Protein AF-A0A3D5K4T8-F1 (afdb_monomer_lite)

Sequence (152 aa):
MRDRYRVERDKRLRADGNDQYIEVVGEFAHYTDDPYVESPIDRPPLTDEVDVIVVGGGFGGLQMGARLREAGVEDLRIIEKGGDFGGTWYWNRYPGAQCDIESYIYLPLLEEVGYIPQEKYSYAREILDYSRRLGEHYRLYDGVMFQTEVTG

Foldseek 3Di:
DVVVVVVVVVVPDDPCPPVVDDDCDDVRVCVVDAPPDPDDDDDDDDDDDFPEEAEAQAPVSLVVLLVCLVVVRPRYAYEHQAPHHHGCLSRDDPPPAKDPQFCVVPQPCCVVLVDDAPDRIHHSVSSRVSSVSSCVSSVVVVRYHYNDDDDD

pLDDT: mean 95.83, std 4.17, range [73.75, 98.81]

Radius of gyration: 19.43 Å; chains: 1; bounding box: 39×44×57 Å

Structure (mmCIF, N/CA/C/O backbone):
data_AF-A0A3D5K4T8-F1
#
_entry.id   AF-A0A3D5K4T8-F1
#
loop_
_atom_site.group_PDB
_atom_site.id
_atom_site.type_symbol
_atom_site.label_atom_id
_atom_site.label_alt_id
_atom_site.label_comp_id
_atom_site.label_asym_id
_atom_site.label_entity_id
_atom_site.label_seq_id
_atom_site.pdbx_PDB_ins_code
_atom_site.Cartn_x
_atom_site.Cartn_y
_atom_site.Cartn_z
_atom_site.occupancy
_atom_site.B_iso_or_equiv
_atom_site.auth_seq_id
_atom_site.auth_comp_id
_atom_site.auth_asym_id
_atom_site.auth_atom_id
_atom_site.pdbx_PDB_model_num
ATOM 1 N N . MET A 1 1 ? 9.816 2.669 -38.865 1.00 73.75 1 MET A N 1
ATOM 2 C CA . MET A 1 1 ? 9.631 2.566 -37.392 1.00 73.75 1 MET A CA 1
ATOM 3 C C . MET A 1 1 ? 8.855 1.310 -36.992 1.00 73.75 1 MET A C 1
ATOM 5 O O . MET A 1 1 ? 9.348 0.574 -36.148 1.00 73.75 1 MET A O 1
ATOM 9 N N . ARG A 1 2 ? 7.700 1.017 -37.617 1.00 91.31 2 ARG A N 1
ATOM 10 C CA . ARG A 1 2 ? 6.879 -0.175 -37.308 1.00 91.31 2 ARG A CA 1
ATOM 11 C C . ARG A 1 2 ? 7.594 -1.516 -37.536 1.00 91.31 2 ARG A C 1
ATOM 13 O O . ARG A 1 2 ? 7.384 -2.442 -36.762 1.00 91.31 2 ARG A O 1
ATOM 20 N N . ASP A 1 3 ? 8.472 -1.612 -38.534 1.00 95.75 3 ASP A N 1
ATOM 21 C CA . ASP A 1 3 ? 9.171 -2.873 -38.841 1.00 95.75 3 ASP A CA 1
ATOM 22 C C . ASP A 1 3 ? 10.160 -3.278 -37.750 1.00 95.75 3 ASP A C 1
ATOM 24 O O . ASP A 1 3 ? 10.179 -4.431 -37.333 1.00 95.75 3 ASP A O 1
ATOM 28 N N . ARG A 1 4 ? 10.903 -2.310 -37.198 1.00 95.31 4 ARG A N 1
ATOM 29 C CA . ARG A 1 4 ? 11.810 -2.551 -36.068 1.00 95.31 4 ARG A CA 1
ATOM 30 C C . ARG A 1 4 ? 11.058 -3.069 -34.838 1.00 95.31 4 ARG A C 1
ATOM 32 O O . ARG A 1 4 ? 11.541 -3.974 -34.175 1.00 95.31 4 ARG A O 1
ATOM 39 N N . TYR A 1 5 ? 9.863 -2.542 -34.557 1.00 96.50 5 TYR A N 1
ATOM 40 C CA . TYR A 1 5 ? 9.030 -3.028 -33.447 1.00 96.50 5 TYR A CA 1
ATOM 41 C C . TYR A 1 5 ? 8.526 -4.452 -33.669 1.00 96.50 5 TYR A C 1
ATOM 43 O O . TYR A 1 5 ? 8.427 -5.217 -32.716 1.00 96.50 5 TYR A O 1
ATOM 51 N N . ARG A 1 6 ? 8.214 -4.819 -34.916 1.00 96.75 6 ARG A N 1
ATOM 52 C CA . ARG A 1 6 ? 7.815 -6.188 -35.253 1.00 96.75 6 ARG A CA 1
ATOM 53 C C . ARG A 1 6 ? 8.967 -7.160 -35.020 1.00 96.75 6 ARG A C 1
ATOM 55 O O . ARG A 1 6 ? 8.806 -8.096 -34.256 1.00 96.75 6 ARG A O 1
ATOM 62 N N . VAL A 1 7 ? 10.148 -6.845 -35.555 1.00 97.50 7 VAL A N 1
ATOM 63 C CA . VAL A 1 7 ? 11.356 -7.661 -35.370 1.00 97.50 7 VAL A CA 1
ATOM 64 C C . VAL A 1 7 ? 11.690 -7.855 -33.885 1.00 97.50 7 VAL A C 1
ATOM 66 O O . VAL A 1 7 ? 11.986 -8.970 -33.473 1.00 97.50 7 VAL A O 1
ATOM 69 N N . GLU A 1 8 ? 11.623 -6.805 -33.058 1.00 97.25 8 GLU A N 1
ATOM 70 C CA . GLU A 1 8 ? 11.923 -6.935 -31.621 1.00 97.25 8 GLU A CA 1
ATOM 71 C C . GLU A 1 8 ? 10.863 -7.701 -30.821 1.00 97.25 8 GLU A C 1
ATOM 73 O O . GLU A 1 8 ? 11.216 -8.408 -29.873 1.00 97.25 8 GLU A O 1
ATOM 78 N N . ARG A 1 9 ? 9.585 -7.578 -31.198 1.00 95.31 9 ARG A N 1
ATOM 79 C CA . ARG A 1 9 ? 8.486 -8.362 -30.619 1.00 95.31 9 ARG A CA 1
ATOM 80 C C . ARG A 1 9 ? 8.654 -9.840 -30.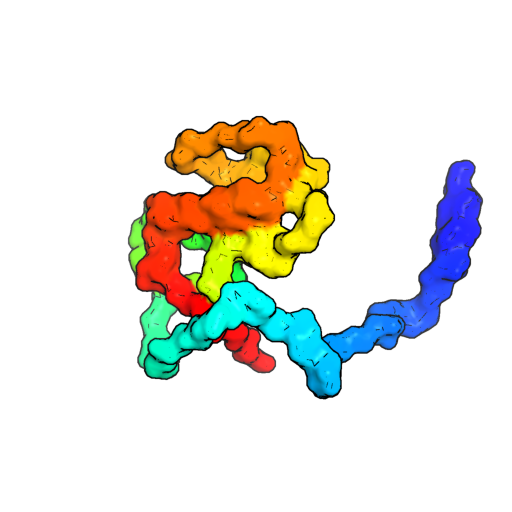951 1.00 95.31 9 ARG A C 1
ATOM 82 O O . ARG A 1 9 ? 8.618 -10.664 -30.045 1.00 95.31 9 ARG A O 1
ATOM 89 N N . ASP A 1 10 ? 8.881 -10.158 -32.224 1.00 96.62 10 ASP A N 1
ATOM 90 C CA . ASP A 1 10 ? 8.905 -11.535 -32.724 1.00 96.62 10 ASP A CA 1
ATOM 91 C C . ASP A 1 10 ? 10.049 -12.353 -32.099 1.00 96.62 10 ASP A C 1
ATOM 93 O O . ASP A 1 10 ? 9.887 -13.545 -31.869 1.00 96.62 10 ASP A O 1
ATOM 97 N N . LYS A 1 11 ? 11.163 -11.712 -31.704 1.00 96.44 11 LYS A N 1
ATOM 98 C CA . LYS A 1 11 ? 12.249 -12.344 -30.922 1.00 96.44 11 LYS A CA 1
ATOM 99 C C . LYS A 1 11 ? 11.811 -12.894 -29.558 1.00 96.44 11 LYS A C 1
ATOM 101 O O . LYS A 1 11 ? 12.519 -13.719 -28.992 1.00 96.44 11 LYS A O 1
ATOM 106 N N . ARG A 1 12 ? 10.724 -12.368 -28.988 1.00 94.62 12 ARG A N 1
ATOM 107 C CA . ARG A 1 12 ? 10.272 -12.634 -27.611 1.00 94.62 12 ARG A CA 1
ATOM 108 C C . ARG A 1 12 ? 8.877 -13.258 -27.562 1.00 94.62 12 ARG A C 1
ATOM 110 O O . ARG A 1 12 ? 8.380 -13.525 -26.472 1.00 94.62 12 ARG A O 1
ATOM 117 N N . LEU A 1 13 ? 8.243 -13.480 -28.717 1.00 94.38 13 LEU A N 1
ATOM 118 C CA . LEU A 1 13 ? 6.975 -14.195 -28.779 1.00 94.38 13 LEU A CA 1
ATOM 119 C C . LEU A 1 13 ? 7.197 -15.646 -28.364 1.00 94.38 13 LEU A C 1
ATOM 121 O O . LEU A 1 13 ? 8.028 -16.355 -28.929 1.00 94.38 13 LEU A O 1
ATOM 125 N N . ARG A 1 14 ? 6.428 -16.070 -27.368 1.00 93.44 14 ARG A N 1
ATOM 126 C CA . ARG A 1 14 ? 6.481 -17.401 -26.780 1.00 93.44 14 ARG A CA 1
ATOM 127 C C . ARG A 1 14 ? 5.124 -18.071 -26.924 1.00 93.44 14 ARG A C 1
ATOM 129 O O . ARG A 1 14 ? 4.104 -17.459 -26.616 1.00 93.44 14 ARG A O 1
ATOM 136 N N . ALA A 1 15 ? 5.120 -19.305 -27.427 1.00 95.38 15 ALA A N 1
ATOM 137 C CA . ALA A 1 15 ? 3.892 -20.062 -27.673 1.00 95.38 15 ALA A CA 1
ATOM 138 C C . ALA A 1 15 ? 3.198 -20.491 -26.371 1.00 95.38 15 ALA A C 1
ATOM 140 O O . ALA A 1 15 ? 1.983 -20.639 -26.354 1.00 95.38 15 ALA A O 1
ATOM 141 N N . ASP A 1 16 ? 3.970 -20.645 -25.297 1.00 95.31 16 ASP A N 1
ATOM 142 C CA . ASP A 1 16 ? 3.525 -21.001 -23.950 1.00 95.31 16 ASP A CA 1
ATOM 143 C C . ASP A 1 16 ? 3.054 -19.795 -23.114 1.00 95.31 16 ASP A C 1
ATOM 145 O O . ASP A 1 16 ? 2.619 -19.970 -21.985 1.00 95.31 16 ASP A O 1
ATOM 149 N N . GLY A 1 17 ? 3.068 -18.568 -23.653 1.00 93.06 17 GLY A N 1
ATOM 150 C CA . GLY A 1 17 ? 2.374 -17.426 -23.043 1.00 93.06 17 GLY A CA 1
ATOM 151 C C . GLY A 1 17 ? 2.731 -17.197 -21.569 1.00 93.06 17 GLY A C 1
ATOM 152 O O . GLY A 1 17 ? 3.902 -17.028 -21.244 1.00 93.06 17 GLY A O 1
ATOM 153 N N . ASN A 1 18 ? 1.731 -17.165 -20.684 1.00 92.94 18 ASN A N 1
ATOM 154 C CA . ASN A 1 18 ? 1.939 -16.999 -19.239 1.00 92.94 18 ASN A CA 1
ATOM 155 C C . ASN A 1 18 ? 2.425 -18.281 -18.544 1.00 92.94 18 ASN A C 1
ATOM 157 O O . ASN A 1 18 ? 3.038 -18.175 -17.486 1.00 92.94 18 ASN A O 1
ATOM 161 N N . ASP A 1 19 ? 2.247 -19.455 -19.159 1.00 93.56 19 ASP A N 1
ATOM 162 C CA . ASP A 1 19 ? 2.696 -20.749 -18.616 1.00 93.56 19 ASP A CA 1
ATOM 163 C C . ASP A 1 19 ? 4.230 -20.861 -18.597 1.00 93.56 19 ASP A C 1
ATOM 165 O O . ASP A 1 19 ? 4.803 -21.799 -18.048 1.00 93.56 19 ASP A O 1
ATOM 169 N N . GLN A 1 20 ? 4.922 -19.875 -19.179 1.00 93.00 20 GLN A N 1
ATOM 170 C CA . GLN A 1 20 ? 6.365 -19.726 -19.050 1.00 93.00 20 GLN A CA 1
ATOM 171 C C . GLN A 1 20 ? 6.827 -19.395 -17.622 1.00 93.00 20 GLN A C 1
ATOM 173 O O . GLN A 1 20 ? 8.019 -19.530 -17.334 1.00 93.00 20 GLN A O 1
ATOM 178 N N . TYR A 1 21 ? 5.928 -18.893 -16.770 1.00 91.81 21 TYR A N 1
ATOM 179 C CA . TYR A 1 21 ? 6.213 -18.555 -15.381 1.00 91.81 21 TYR A CA 1
ATOM 180 C C . TYR A 1 21 ? 5.779 -19.701 -14.472 1.00 91.81 21 TYR A C 1
ATOM 182 O O . TYR A 1 21 ? 4.723 -20.296 -14.659 1.00 91.81 21 TYR A O 1
ATOM 190 N N . ILE A 1 22 ? 6.606 -19.998 -13.476 1.00 89.56 22 ILE A N 1
ATOM 191 C CA . ILE A 1 22 ? 6.326 -21.027 -12.478 1.00 89.56 22 ILE A CA 1
ATOM 192 C C . ILE A 1 22 ? 5.935 -20.308 -11.195 1.00 89.56 22 ILE A C 1
ATOM 194 O O . ILE A 1 22 ? 6.621 -19.373 -10.776 1.00 89.56 22 ILE A O 1
ATOM 198 N N . GLU A 1 23 ? 4.834 -20.733 -10.585 1.00 86.62 23 GLU A N 1
ATOM 199 C CA . GLU A 1 23 ? 4.433 -20.212 -9.285 1.00 86.62 23 GLU A CA 1
ATOM 200 C C . GLU A 1 23 ? 5.466 -20.561 -8.212 1.00 86.62 23 GLU A C 1
ATOM 202 O O . GLU A 1 23 ? 6.107 -21.615 -8.223 1.00 86.62 23 GLU A O 1
ATOM 207 N N . VAL A 1 24 ? 5.613 -19.661 -7.250 1.00 86.56 24 VAL A N 1
ATOM 208 C CA . VAL A 1 24 ? 6.555 -19.801 -6.144 1.00 86.56 24 VAL A CA 1
ATOM 209 C C . VAL A 1 24 ? 5.910 -20.680 -5.065 1.00 86.56 24 VAL A C 1
ATOM 211 O O . VAL A 1 24 ? 5.443 -20.198 -4.040 1.00 86.56 24 VAL A O 1
ATOM 214 N N . VAL A 1 25 ? 5.822 -21.984 -5.340 1.00 86.31 25 VAL A N 1
ATOM 215 C CA . VAL A 1 25 ? 5.173 -22.997 -4.486 1.00 86.31 25 VAL A CA 1
ATOM 216 C C . VAL A 1 25 ? 6.141 -24.121 -4.099 1.00 86.31 25 VAL A C 1
ATOM 218 O O . VAL A 1 25 ? 7.243 -24.239 -4.641 1.00 86.31 25 VAL A O 1
ATOM 221 N N . GLY A 1 26 ? 5.737 -24.972 -3.150 1.00 87.00 26 GLY A N 1
ATOM 222 C CA . GLY A 1 26 ? 6.535 -26.117 -2.705 1.00 87.00 26 GLY A CA 1
ATOM 223 C C . GLY A 1 26 ? 7.850 -25.681 -2.056 1.00 87.00 26 GLY A C 1
ATOM 224 O O . GLY A 1 26 ? 7.840 -24.901 -1.109 1.00 87.00 26 GLY A O 1
ATOM 225 N N . GLU A 1 27 ? 8.982 -26.158 -2.579 1.00 85.06 27 GLU A N 1
ATOM 226 C CA . GLU A 1 27 ? 10.324 -25.796 -2.088 1.00 85.06 27 GLU A CA 1
ATOM 227 C C . GLU A 1 27 ? 10.582 -24.279 -2.132 1.00 85.06 27 GLU A C 1
ATOM 229 O O . GLU A 1 27 ? 11.287 -23.739 -1.279 1.00 85.06 27 GLU A O 1
ATOM 234 N N . PHE A 1 28 ? 9.963 -23.571 -3.080 1.00 86.12 28 PHE A N 1
ATOM 235 C CA . PHE A 1 28 ? 10.166 -22.137 -3.273 1.00 86.12 28 PHE A CA 1
ATOM 236 C C . PHE A 1 28 ? 9.208 -21.260 -2.467 1.00 86.12 28 PHE A C 1
ATOM 238 O O . PHE A 1 28 ? 9.417 -20.052 -2.435 1.00 86.12 28 PHE A O 1
ATOM 245 N N . ALA A 1 29 ? 8.204 -21.832 -1.793 1.00 86.75 29 ALA A N 1
ATOM 246 C CA . ALA A 1 29 ? 7.153 -21.070 -1.109 1.00 86.75 29 ALA A CA 1
ATOM 247 C C . ALA A 1 29 ? 7.704 -20.023 -0.124 1.00 86.75 29 ALA A C 1
ATOM 249 O O . ALA A 1 29 ? 7.161 -18.924 -0.028 1.00 86.75 29 ALA A O 1
ATOM 250 N N . HIS A 1 30 ? 8.840 -20.320 0.511 1.00 85.75 30 HIS A N 1
ATOM 251 C CA . HIS A 1 30 ? 9.504 -19.432 1.465 1.00 85.75 30 HIS A CA 1
ATOM 252 C C . HIS A 1 30 ? 9.918 -18.067 0.880 1.00 85.75 30 HIS A C 1
ATOM 254 O O . HIS A 1 30 ? 10.101 -17.106 1.619 1.00 85.75 30 HIS A O 1
ATOM 260 N N . TYR A 1 31 ? 10.047 -17.934 -0.446 1.00 86.69 31 TYR A N 1
ATOM 261 C CA . TYR A 1 31 ? 10.298 -16.638 -1.091 1.00 86.69 31 TYR A CA 1
ATOM 262 C C . TYR A 1 31 ? 9.086 -15.696 -1.062 1.00 86.69 31 TYR A C 1
ATOM 264 O O . TYR A 1 31 ? 9.225 -14.521 -1.402 1.00 86.69 31 TYR A O 1
ATOM 272 N N . THR A 1 32 ? 7.910 -16.202 -0.689 1.00 88.12 32 THR A N 1
ATOM 273 C CA . THR A 1 32 ? 6.683 -15.412 -0.510 1.00 88.12 32 THR A CA 1
ATOM 274 C C . THR A 1 32 ? 6.353 -15.132 0.955 1.00 88.12 32 THR A C 1
ATOM 276 O O . THR A 1 32 ? 5.369 -14.441 1.227 1.00 88.12 32 THR A O 1
ATOM 279 N N . ASP A 1 33 ? 7.167 -15.645 1.882 1.00 91.12 33 ASP A N 1
ATOM 280 C CA . ASP A 1 33 ? 7.036 -15.353 3.306 1.00 91.12 33 ASP A CA 1
ATOM 281 C C . ASP A 1 33 ? 7.366 -13.884 3.577 1.00 91.12 33 ASP A C 1
ATOM 283 O O . ASP A 1 33 ? 8.133 -13.254 2.848 1.00 91.12 33 ASP A O 1
ATOM 287 N N . ASP A 1 34 ? 6.800 -13.342 4.652 1.00 95.00 34 ASP A N 1
ATOM 288 C CA . ASP A 1 34 ? 7.095 -11.988 5.109 1.00 95.00 34 ASP A CA 1
ATOM 289 C C . ASP A 1 34 ? 8.448 -11.931 5.832 1.00 95.00 34 ASP A C 1
ATOM 291 O O . ASP A 1 34 ? 8.549 -12.390 6.974 1.00 95.00 34 ASP A O 1
ATOM 295 N N . PRO A 1 35 ? 9.502 -11.350 5.221 1.00 94.25 35 PRO A N 1
ATOM 296 C CA . PRO A 1 35 ? 10.817 -11.305 5.847 1.00 94.25 35 PRO A CA 1
ATOM 297 C C . PRO A 1 35 ? 10.917 -10.205 6.915 1.00 94.25 35 PRO A C 1
ATOM 299 O O . PRO A 1 35 ? 11.968 -10.061 7.540 1.00 94.25 35 PRO A O 1
ATOM 302 N N . TYR A 1 36 ? 9.879 -9.377 7.083 1.00 94.81 36 TYR A N 1
ATOM 303 C CA . TYR A 1 36 ? 9.881 -8.220 7.979 1.00 94.81 36 TYR A CA 1
ATOM 304 C C . TYR A 1 36 ? 9.115 -8.466 9.279 1.00 94.81 36 TYR A C 1
ATOM 306 O O . TYR A 1 36 ? 9.151 -7.616 10.171 1.00 94.81 36 TYR A O 1
ATOM 314 N N . VAL A 1 37 ? 8.433 -9.605 9.399 1.00 93.06 37 VAL A N 1
ATOM 315 C CA . VAL A 1 37 ? 7.782 -10.031 10.636 1.00 93.06 37 VAL A CA 1
ATOM 316 C C . VAL A 1 37 ? 8.799 -10.765 11.508 1.00 93.06 37 VAL A C 1
ATOM 318 O O . VAL A 1 37 ? 9.166 -11.905 11.243 1.00 93.06 37 VAL A O 1
ATOM 321 N N . GLU A 1 38 ? 9.246 -10.114 12.583 1.00 87.88 38 GLU A N 1
ATOM 322 C CA . GLU A 1 38 ? 10.147 -10.734 13.569 1.00 87.88 38 GLU A CA 1
ATOM 323 C C . GLU A 1 38 ? 9.414 -11.691 14.517 1.00 87.88 38 GLU A C 1
ATOM 325 O O . GLU A 1 38 ? 9.998 -12.630 15.055 1.00 87.88 38 GLU A O 1
ATOM 330 N N . SER A 1 39 ? 8.130 -11.439 14.774 1.00 88.00 39 SER A N 1
ATOM 331 C CA . SER A 1 39 ? 7.301 -12.244 15.669 1.00 88.00 39 SER A CA 1
ATOM 332 C C . SER A 1 39 ? 5.875 -12.309 15.126 1.00 88.00 39 SER A C 1
ATOM 334 O O . SER A 1 39 ? 5.253 -11.257 14.937 1.00 88.00 39 SER A O 1
ATOM 336 N N . PRO A 1 40 ? 5.352 -13.518 14.856 1.00 91.69 40 PRO A N 1
ATOM 337 C CA . PRO A 1 40 ? 3.979 -13.681 14.413 1.00 91.69 40 PRO A CA 1
ATOM 338 C C . PRO A 1 40 ? 2.987 -13.094 15.419 1.00 91.69 40 PRO A C 1
ATOM 340 O O . PRO A 1 40 ? 3.195 -13.183 16.631 1.00 91.69 40 PRO A O 1
ATOM 343 N N . ILE A 1 41 ? 1.899 -12.506 14.924 1.00 92.44 41 ILE A N 1
ATOM 344 C CA . ILE A 1 41 ? 0.804 -12.052 15.782 1.00 92.44 41 ILE A CA 1
ATOM 345 C C . ILE A 1 41 ? 0.048 -13.285 16.275 1.00 92.44 41 ILE A C 1
ATOM 347 O O . ILE A 1 41 ? -0.662 -13.935 15.510 1.00 92.44 41 ILE A O 1
ATOM 351 N N . ASP A 1 42 ? 0.178 -13.578 17.567 1.00 93.06 42 ASP A N 1
ATOM 352 C CA . ASP A 1 42 ? -0.639 -14.585 18.237 1.00 93.06 42 ASP A CA 1
ATOM 353 C C . ASP A 1 42 ? -1.980 -13.966 18.652 1.00 93.06 42 ASP A C 1
ATOM 355 O O . ASP A 1 42 ? -2.047 -13.101 19.532 1.00 93.06 42 ASP A O 1
ATOM 359 N N . ARG A 1 43 ? -3.054 -14.368 17.969 1.00 92.38 43 ARG A N 1
ATOM 360 C CA . ARG A 1 43 ? -4.427 -13.952 18.269 1.00 92.38 43 ARG A CA 1
ATOM 361 C C . ARG A 1 43 ? -5.404 -15.100 18.007 1.00 92.38 43 ARG A C 1
ATOM 363 O O . ARG A 1 43 ? -5.182 -15.877 17.076 1.00 92.38 43 ARG A O 1
ATOM 370 N N . PRO A 1 44 ? -6.507 -15.205 18.770 1.00 93.88 44 PRO A N 1
ATOM 371 C CA . PRO A 1 44 ? -7.542 -16.183 18.468 1.00 93.88 44 PRO A CA 1
ATOM 372 C C . PRO A 1 44 ? -8.173 -15.900 17.093 1.00 93.88 44 PRO A C 1
ATOM 374 O O . PRO A 1 44 ? -8.240 -14.737 16.676 1.00 93.88 44 PRO A O 1
ATOM 377 N N . PRO A 1 45 ? -8.674 -16.935 16.395 1.00 92.44 45 PRO A N 1
ATOM 378 C CA . PRO A 1 45 ? -9.490 -16.739 15.205 1.00 92.44 45 PRO A CA 1
ATOM 379 C C . PRO A 1 45 ? -10.691 -15.842 15.513 1.00 92.44 45 PRO A C 1
ATOM 381 O O . PRO A 1 45 ? -11.322 -15.982 16.563 1.00 92.44 45 PRO A O 1
ATOM 384 N N . LEU A 1 46 ? -11.019 -14.947 14.583 1.00 94.00 46 LEU A N 1
ATOM 385 C CA . LEU A 1 46 ? -12.258 -14.181 14.643 1.00 94.00 46 LEU A CA 1
ATOM 386 C C . LEU A 1 46 ? -13.372 -14.972 13.950 1.00 94.00 46 LEU A C 1
ATOM 388 O O . LEU A 1 46 ? -13.158 -15.618 12.924 1.00 94.00 46 LEU A O 1
ATOM 392 N N . THR A 1 47 ? -14.558 -14.964 14.544 1.00 95.44 47 THR A N 1
ATOM 393 C CA . THR A 1 47 ? -15.777 -15.555 13.976 1.00 95.44 47 THR A CA 1
ATOM 394 C C . THR A 1 47 ? -16.903 -14.570 14.233 1.00 95.44 47 THR A C 1
ATOM 396 O O . THR A 1 47 ? -17.681 -14.714 15.173 1.00 95.44 47 THR A O 1
ATOM 399 N N . ASP A 1 48 ? -16.895 -13.503 13.451 1.00 95.38 48 ASP A N 1
ATOM 400 C CA . ASP A 1 48 ? -17.758 -12.342 13.587 1.00 95.38 48 ASP A CA 1
ATOM 401 C C . ASP A 1 48 ? -18.231 -11.849 12.213 1.00 95.38 48 ASP A C 1
ATOM 403 O O . ASP A 1 48 ? -17.789 -12.322 11.164 1.00 95.38 48 ASP A O 1
ATOM 407 N N . GLU A 1 49 ? -19.174 -10.916 12.243 1.00 96.69 49 GLU A N 1
ATOM 408 C CA . GLU A 1 49 ? -19.686 -10.209 11.075 1.00 96.69 49 GLU A CA 1
ATOM 409 C C . GLU A 1 49 ? -19.238 -8.753 11.172 1.00 96.69 49 GLU A C 1
ATOM 411 O O . GLU A 1 49 ? -19.153 -8.209 12.274 1.00 96.69 49 GLU A O 1
ATOM 416 N N . VAL A 1 50 ? -18.936 -8.151 10.023 1.00 97.38 50 VAL A N 1
ATOM 417 C CA . VAL A 1 50 ? -18.647 -6.720 9.904 1.00 97.38 50 VAL A CA 1
ATOM 418 C C . VAL A 1 50 ? -19.409 -6.144 8.719 1.00 97.38 50 VAL A C 1
ATOM 420 O O . VAL A 1 50 ? -19.636 -6.855 7.735 1.00 97.38 50 VAL A O 1
ATOM 423 N N . ASP A 1 51 ? -19.756 -4.860 8.776 1.00 97.88 51 ASP A N 1
ATOM 424 C CA . ASP A 1 51 ? -20.465 -4.187 7.680 1.00 97.88 51 ASP A CA 1
ATOM 425 C C . ASP A 1 51 ? -19.648 -4.166 6.376 1.00 97.88 51 ASP A C 1
ATOM 427 O O . ASP A 1 51 ? -20.192 -4.370 5.286 1.00 97.88 51 ASP A O 1
ATOM 431 N N . VAL A 1 52 ? -18.335 -3.904 6.462 1.00 98.38 52 VAL A N 1
ATOM 432 C CA . VAL A 1 52 ? -17.455 -3.803 5.285 1.00 98.38 52 VAL A CA 1
ATOM 433 C C . VAL A 1 52 ? -16.108 -4.484 5.515 1.00 98.38 52 VAL A C 1
ATOM 435 O O . VAL A 1 52 ? -15.422 -4.229 6.503 1.00 98.38 52 VAL A O 1
ATOM 438 N N . ILE A 1 53 ? -15.682 -5.284 4.532 1.00 98.00 53 ILE A N 1
ATOM 439 C CA . ILE A 1 53 ? -14.327 -5.842 4.447 1.00 98.00 53 ILE A CA 1
ATOM 440 C C . ILE A 1 53 ? -13.586 -5.224 3.263 1.00 98.00 53 ILE A C 1
ATOM 442 O O . ILE A 1 53 ? -14.083 -5.199 2.136 1.00 98.00 53 ILE A O 1
ATOM 446 N N . VAL A 1 54 ? -12.356 -4.785 3.511 1.00 98.44 54 VAL A N 1
ATOM 447 C CA . VAL A 1 54 ? -11.391 -4.358 2.498 1.00 98.44 54 VAL A CA 1
ATOM 448 C C . VAL A 1 54 ? -10.207 -5.319 2.523 1.00 98.44 54 VAL A C 1
ATOM 450 O O . VAL A 1 54 ? -9.593 -5.532 3.565 1.00 98.44 54 VAL A O 1
ATOM 453 N N . VAL A 1 55 ? -9.870 -5.899 1.374 1.00 98.44 55 VAL A N 1
ATOM 454 C CA . VAL A 1 55 ? -8.713 -6.795 1.243 1.00 98.44 55 VAL A CA 1
ATOM 455 C C . VAL A 1 55 ? -7.530 -6.008 0.681 1.00 98.44 55 VAL A C 1
ATOM 457 O O . VAL A 1 55 ? -7.603 -5.470 -0.425 1.00 98.44 55 VAL A O 1
ATOM 460 N N . GLY A 1 56 ? -6.446 -5.952 1.451 1.00 98.44 56 GLY A N 1
ATOM 461 C CA . GLY A 1 56 ? -5.210 -5.237 1.150 1.00 98.44 56 GLY A CA 1
ATOM 462 C C . GLY A 1 56 ? -5.038 -3.954 1.970 1.00 98.44 56 GLY A C 1
ATOM 463 O O . GLY A 1 56 ? -5.893 -3.076 1.982 1.00 98.44 56 GLY A O 1
ATOM 464 N N . GLY A 1 57 ? -3.876 -3.812 2.598 1.00 98.38 57 GLY A N 1
ATOM 465 C CA . GLY A 1 57 ? -3.411 -2.674 3.392 1.00 98.38 57 GLY A CA 1
ATOM 466 C C . GLY A 1 57 ? -2.464 -1.733 2.636 1.00 98.38 57 GLY A C 1
ATOM 467 O O . GLY A 1 57 ? -1.696 -0.996 3.251 1.00 98.38 57 GLY A O 1
ATOM 468 N N . GLY A 1 58 ? -2.469 -1.766 1.300 1.00 98.69 58 GLY A N 1
ATOM 469 C CA . GLY A 1 58 ? -1.784 -0.777 0.458 1.00 98.69 58 GLY A CA 1
ATOM 470 C C . GLY A 1 58 ? -2.595 0.509 0.269 1.00 98.69 58 GLY A C 1
ATOM 471 O O . GLY A 1 58 ? -3.694 0.645 0.800 1.00 98.69 58 GLY A O 1
ATOM 472 N N . PHE A 1 59 ? -2.105 1.442 -0.555 1.00 98.75 59 PHE A N 1
ATOM 473 C CA . PHE A 1 59 ? -2.797 2.719 -0.800 1.00 98.75 59 PHE A CA 1
ATOM 474 C C . PHE A 1 59 ? -4.242 2.596 -1.291 1.00 98.75 59 PHE A C 1
ATOM 476 O O . PHE A 1 59 ? -5.046 3.471 -0.987 1.00 98.75 59 PHE A O 1
ATOM 483 N N . GLY A 1 60 ? -4.595 1.536 -2.022 1.00 98.62 60 GLY A N 1
ATOM 484 C CA . GLY A 1 60 ? -5.989 1.288 -2.399 1.00 98.62 60 GLY A CA 1
ATOM 485 C C . GLY A 1 60 ? -6.882 1.049 -1.178 1.00 98.62 60 GLY A C 1
ATOM 486 O O . GLY A 1 60 ? -7.907 1.709 -1.024 1.00 98.62 60 GLY A O 1
ATOM 487 N N . GLY A 1 61 ? -6.461 0.158 -0.277 1.00 98.56 61 GLY A N 1
ATOM 488 C 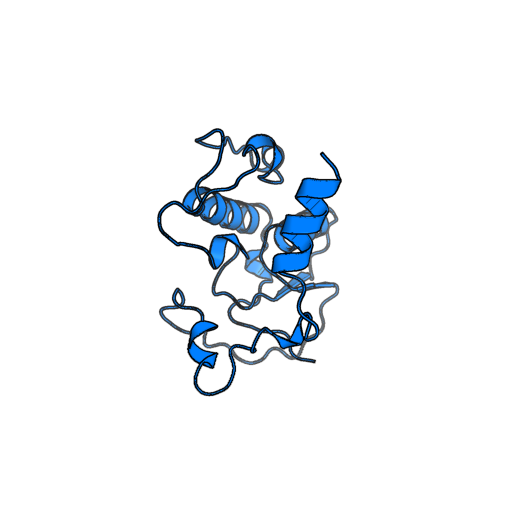CA . GLY A 1 61 ? -7.210 -0.146 0.940 1.00 98.56 61 GLY A CA 1
ATOM 489 C C . GLY A 1 61 ? -7.168 0.973 1.975 1.00 98.56 61 GLY A C 1
ATOM 490 O O . GLY A 1 61 ? -8.188 1.262 2.590 1.00 98.56 61 GLY A O 1
ATOM 491 N N . LEU A 1 62 ? -6.036 1.672 2.103 1.00 98.81 62 LEU A N 1
ATOM 492 C CA . LEU A 1 62 ? -5.913 2.855 2.959 1.00 98.81 62 LEU A CA 1
ATOM 493 C C . LEU A 1 62 ? -6.857 3.976 2.513 1.00 98.81 62 LEU A C 1
ATOM 495 O O . LEU A 1 62 ? -7.567 4.532 3.343 1.00 98.81 62 LEU A O 1
ATOM 499 N N . GLN A 1 63 ? -6.923 4.281 1.213 1.00 98.75 63 GLN A N 1
ATOM 500 C CA . GLN A 1 63 ? -7.868 5.277 0.700 1.00 98.75 63 GLN A CA 1
ATOM 501 C C . GLN A 1 63 ? -9.318 4.828 0.880 1.00 98.75 63 GLN A C 1
ATOM 503 O O . GLN A 1 63 ? -10.148 5.633 1.291 1.00 98.75 63 GLN A O 1
ATOM 508 N N . MET A 1 64 ? -9.630 3.556 0.612 1.00 98.62 64 MET A N 1
ATOM 509 C CA . MET A 1 64 ? -10.977 3.030 0.842 1.00 98.62 64 MET A CA 1
ATOM 510 C C . MET A 1 64 ? -11.373 3.159 2.317 1.00 98.62 64 MET A C 1
ATOM 512 O O . MET A 1 64 ? -12.429 3.703 2.625 1.00 98.62 64 MET A O 1
ATOM 516 N N . GLY A 1 65 ? -10.499 2.734 3.231 1.00 98.44 65 GLY A N 1
ATOM 517 C CA . GLY A 1 65 ? -10.737 2.840 4.666 1.00 98.44 65 GLY A CA 1
ATOM 518 C C . GLY A 1 65 ? -10.882 4.285 5.135 1.00 98.44 65 GLY A C 1
ATOM 519 O O . GLY A 1 65 ? -11.809 4.587 5.880 1.00 98.44 65 GLY A O 1
ATOM 520 N N . ALA A 1 66 ? -10.032 5.190 4.645 1.00 98.44 66 ALA A N 1
ATOM 521 C CA . ALA A 1 66 ? -10.126 6.619 4.929 1.00 98.44 66 ALA A CA 1
ATOM 522 C C . ALA A 1 66 ? -11.492 7.192 4.526 1.00 98.44 66 ALA A C 1
ATOM 524 O O . ALA A 1 66 ? -12.182 7.787 5.352 1.00 98.44 66 ALA A O 1
ATOM 525 N N . ARG A 1 67 ? -11.931 6.945 3.283 1.00 98.56 67 ARG A N 1
ATOM 526 C CA . ARG A 1 67 ? -13.219 7.454 2.785 1.00 98.56 67 ARG A CA 1
ATOM 527 C C . ARG A 1 67 ? -14.418 6.829 3.503 1.00 98.56 67 ARG A C 1
ATOM 529 O O . ARG A 1 67 ? -15.406 7.519 3.733 1.00 98.56 67 ARG A O 1
ATOM 536 N N . LEU A 1 68 ? -14.337 5.559 3.899 1.00 98.50 68 LEU A N 1
ATOM 537 C CA . LEU A 1 68 ? -15.378 4.901 4.696 1.00 98.50 68 LEU A CA 1
ATOM 538 C C . LEU A 1 68 ? -15.479 5.492 6.108 1.00 98.50 68 LEU A C 1
ATOM 540 O O . LEU A 1 68 ? -16.583 5.779 6.570 1.00 98.50 68 LEU A O 1
ATOM 544 N N . ARG A 1 69 ? -14.341 5.754 6.762 1.00 97.69 69 ARG A N 1
ATOM 545 C CA . ARG A 1 69 ? -14.298 6.423 8.071 1.00 97.69 69 ARG A CA 1
ATOM 546 C C . ARG A 1 69 ? -14.861 7.841 8.001 1.00 97.69 69 ARG A C 1
ATOM 548 O O . ARG A 1 69 ? -15.671 8.210 8.843 1.00 97.69 69 ARG A O 1
ATOM 555 N N . GLU A 1 70 ? -14.498 8.615 6.979 1.00 97.94 70 GLU A N 1
ATOM 556 C CA . GLU A 1 70 ? -15.074 9.947 6.730 1.00 97.94 70 GLU A CA 1
ATOM 557 C C . GLU A 1 70 ? -16.594 9.893 6.495 1.00 97.94 70 GLU A C 1
ATOM 559 O O . GLU A 1 70 ? -17.319 10.791 6.921 1.00 97.94 70 GLU A O 1
ATOM 564 N N . ALA A 1 71 ? -17.090 8.826 5.862 1.00 98.19 71 ALA A N 1
ATOM 565 C CA . ALA A 1 71 ? -18.518 8.585 5.658 1.00 98.19 71 ALA A CA 1
ATOM 566 C C . ALA A 1 71 ? -19.253 8.076 6.917 1.00 98.19 71 ALA A C 1
ATOM 568 O O . ALA A 1 71 ? -20.466 7.868 6.868 1.00 98.19 71 ALA A O 1
ATOM 569 N N . GLY A 1 72 ? -18.550 7.882 8.038 1.00 97.94 72 GLY A N 1
ATOM 570 C CA . GLY A 1 72 ? -19.123 7.421 9.304 1.00 97.94 72 GLY A CA 1
ATOM 571 C C . GLY A 1 72 ? -19.312 5.906 9.408 1.00 97.94 72 GLY A C 1
ATOM 572 O O . GLY A 1 72 ? -20.031 5.451 10.296 1.00 97.94 72 GLY A O 1
ATOM 573 N N . VAL A 1 73 ? -18.691 5.116 8.526 1.00 98.12 73 VAL A N 1
ATOM 574 C CA . VAL A 1 73 ? -18.669 3.652 8.650 1.00 98.12 73 VAL A CA 1
ATOM 575 C C . VAL A 1 73 ? -17.646 3.275 9.714 1.00 98.12 73 VAL A C 1
ATOM 577 O O . VAL A 1 73 ? -16.440 3.434 9.516 1.00 98.12 73 VAL A O 1
ATOM 580 N N . GLU A 1 74 ? -18.135 2.798 10.858 1.00 96.25 74 GLU A N 1
ATOM 581 C CA . GLU A 1 74 ? -17.278 2.439 11.991 1.00 96.25 74 GLU A CA 1
ATOM 582 C C . GLU A 1 74 ? -16.934 0.942 12.037 1.00 96.25 74 GLU A C 1
ATOM 584 O O . GLU A 1 74 ? -15.832 0.585 12.465 1.00 96.25 74 GLU A O 1
ATOM 589 N N . ASP A 1 75 ? -17.830 0.081 11.547 1.00 97.50 75 ASP A N 1
ATOM 590 C CA . ASP A 1 75 ? -17.648 -1.372 11.505 1.00 97.50 75 ASP A CA 1
ATOM 591 C C . ASP A 1 75 ? -16.961 -1.823 10.204 1.00 97.50 75 ASP A C 1
ATOM 593 O O . ASP A 1 75 ? -17.542 -2.400 9.284 1.00 97.50 75 ASP A O 1
ATOM 597 N N . LEU A 1 76 ? -15.686 -1.451 10.103 1.00 97.94 76 LEU A N 1
ATOM 598 C CA . LEU A 1 76 ? -14.825 -1.701 8.954 1.00 97.94 76 LEU A CA 1
ATOM 599 C C . LEU A 1 76 ? -13.676 -2.626 9.348 1.00 97.94 76 LEU A C 1
ATOM 601 O O . LEU A 1 76 ? -12.940 -2.344 10.298 1.00 97.94 76 LEU A O 1
ATOM 605 N N . ARG A 1 77 ? -13.439 -3.652 8.527 1.00 98.19 77 ARG A N 1
ATOM 606 C CA . ARG A 1 77 ? -12.255 -4.504 8.620 1.00 98.19 77 ARG A CA 1
ATOM 607 C C . ARG A 1 77 ? -11.359 -4.396 7.401 1.00 98.19 77 ARG A C 1
ATOM 609 O O . ARG A 1 77 ? -11.813 -4.561 6.272 1.00 98.19 77 ARG A O 1
ATOM 616 N N . ILE A 1 78 ? -10.065 -4.203 7.633 1.00 98.62 78 ILE A N 1
ATOM 617 C CA . ILE A 1 78 ? -9.039 -4.349 6.593 1.00 98.62 78 ILE A CA 1
ATOM 618 C C . ILE A 1 78 ? -8.305 -5.667 6.835 1.00 98.62 78 ILE A C 1
ATOM 620 O O . ILE A 1 78 ? -7.875 -5.919 7.953 1.00 98.62 78 ILE A O 1
ATOM 624 N N . ILE A 1 79 ? -8.145 -6.510 5.818 1.00 98.38 79 ILE A N 1
ATOM 625 C CA . ILE A 1 79 ? -7.368 -7.755 5.905 1.00 98.38 79 ILE A CA 1
ATOM 626 C C . ILE A 1 79 ? -6.099 -7.592 5.070 1.00 98.38 79 ILE A C 1
ATOM 628 O O . ILE A 1 79 ? -6.187 -7.296 3.880 1.00 98.38 79 ILE A O 1
ATOM 632 N N . GLU A 1 80 ? -4.929 -7.775 5.677 1.00 98.06 80 GLU A N 1
ATOM 633 C CA . GLU A 1 80 ? -3.624 -7.620 5.026 1.00 98.06 80 GLU A CA 1
ATOM 634 C C . GLU A 1 80 ? -2.707 -8.801 5.359 1.00 98.06 80 GLU A C 1
ATOM 636 O O . GLU A 1 80 ? -2.560 -9.196 6.519 1.00 98.06 80 GLU A O 1
ATOM 641 N N . LYS A 1 81 ? -2.060 -9.351 4.324 1.00 97.00 81 LYS A N 1
ATOM 642 C CA . LYS A 1 81 ? -1.129 -10.476 4.462 1.00 97.00 81 LYS A CA 1
ATOM 643 C C . LYS A 1 81 ? 0.153 -10.066 5.184 1.00 97.00 81 LYS A C 1
ATOM 645 O O . LYS A 1 81 ? 0.674 -10.847 5.969 1.00 97.00 81 LYS A O 1
ATOM 650 N N . GLY A 1 82 ? 0.656 -8.869 4.914 1.00 96.94 82 GLY A N 1
ATOM 651 C CA . GLY A 1 82 ? 1.855 -8.326 5.533 1.00 96.94 82 GLY A CA 1
ATOM 652 C C . GLY A 1 82 ? 1.652 -7.962 7.000 1.00 96.94 82 GLY A C 1
ATOM 653 O O . GLY A 1 82 ? 0.532 -7.893 7.514 1.00 96.94 82 GLY A O 1
ATOM 654 N N . GLY A 1 83 ? 2.761 -7.712 7.688 1.00 97.50 83 GLY A N 1
ATOM 655 C CA . GLY A 1 83 ? 2.765 -7.310 9.094 1.00 97.50 83 GLY A CA 1
ATOM 656 C C . GLY A 1 83 ? 2.387 -5.852 9.393 1.00 97.50 83 GLY A C 1
ATOM 657 O O . GLY A 1 83 ? 2.332 -5.503 10.567 1.00 97.50 83 GLY A O 1
ATOM 658 N N . ASP A 1 84 ? 2.182 -4.994 8.388 1.00 98.06 84 ASP A N 1
ATOM 659 C CA . ASP A 1 84 ? 1.834 -3.573 8.565 1.00 98.06 84 ASP A CA 1
ATOM 660 C C . ASP A 1 84 ? 1.220 -2.993 7.271 1.00 98.06 84 ASP A C 1
ATOM 662 O O . ASP A 1 84 ? 1.198 -3.647 6.224 1.00 98.06 84 ASP A O 1
ATOM 666 N N . PHE A 1 85 ? 0.739 -1.750 7.313 1.00 98.75 85 PHE A N 1
ATOM 667 C CA . PHE A 1 85 ? 0.266 -1.041 6.125 1.00 98.75 85 PHE A CA 1
ATOM 668 C C . PHE A 1 85 ? 1.402 -0.710 5.147 1.00 98.75 85 PHE A C 1
ATOM 670 O O . PHE A 1 85 ? 2.563 -0.544 5.517 1.00 98.75 85 PHE A O 1
ATOM 677 N N . GLY A 1 86 ? 1.038 -0.555 3.874 1.00 98.44 86 GLY A N 1
ATOM 678 C CA . GLY A 1 86 ? 1.923 -0.101 2.798 1.00 98.44 86 GLY A CA 1
ATOM 679 C C . GLY A 1 86 ? 1.791 -0.901 1.507 1.00 98.44 86 GLY A C 1
ATOM 680 O O . GLY A 1 86 ? 2.117 -0.384 0.437 1.00 98.44 86 GLY A O 1
ATOM 681 N N . GLY A 1 87 ? 1.278 -2.136 1.568 1.00 98.31 87 GLY A N 1
ATOM 682 C CA . GLY A 1 87 ? 1.129 -3.005 0.396 1.00 98.31 87 GLY A CA 1
ATOM 683 C C . GLY A 1 87 ? 2.451 -3.116 -0.364 1.00 98.31 87 GLY A C 1
ATOM 684 O O . GLY A 1 87 ? 3.463 -3.501 0.214 1.00 98.31 87 GLY A O 1
ATOM 685 N N . THR A 1 88 ? 2.493 -2.695 -1.630 1.00 98.25 88 THR A N 1
ATOM 686 C CA . THR A 1 88 ? 3.738 -2.627 -2.419 1.00 98.25 88 THR A CA 1
ATOM 687 C C . THR A 1 88 ? 4.914 -2.030 -1.639 1.00 98.25 88 THR A C 1
ATOM 689 O O . THR A 1 88 ? 6.010 -2.579 -1.690 1.00 98.25 88 THR A O 1
ATOM 692 N N . TRP A 1 89 ? 4.694 -0.957 -0.879 1.00 98.38 89 TRP A N 1
ATOM 693 C CA . TRP A 1 89 ? 5.741 -0.246 -0.135 1.00 98.38 89 TRP A CA 1
ATOM 694 C C . TRP A 1 89 ? 6.089 -0.898 1.207 1.00 98.38 89 TRP A C 1
ATOM 696 O O . TRP A 1 89 ? 7.164 -0.652 1.749 1.00 98.38 89 TRP A O 1
ATOM 706 N N . TYR A 1 90 ? 5.221 -1.780 1.710 1.00 98.31 90 TYR A N 1
ATOM 707 C CA . TYR A 1 90 ? 5.553 -2.685 2.805 1.00 98.31 90 TYR A CA 1
ATOM 708 C C . TYR A 1 90 ? 6.507 -3.785 2.329 1.00 98.31 90 TYR A C 1
ATOM 710 O O . TYR A 1 90 ? 7.538 -4.008 2.964 1.00 98.31 90 TYR A O 1
ATOM 718 N N . TRP A 1 91 ? 6.184 -4.429 1.203 1.00 97.69 91 TRP A N 1
ATOM 719 C CA . TRP A 1 91 ? 6.904 -5.594 0.682 1.00 97.69 91 TRP A CA 1
ATOM 720 C C . TRP A 1 91 ? 8.223 -5.241 -0.025 1.00 97.69 91 TRP A C 1
ATOM 722 O O . TRP A 1 91 ? 9.202 -5.973 0.081 1.00 97.69 91 TRP A O 1
ATOM 732 N N . ASN A 1 92 ? 8.290 -4.115 -0.739 1.00 97.38 92 ASN A N 1
ATOM 733 C CA . ASN A 1 92 ? 9.454 -3.760 -1.554 1.00 97.38 92 ASN A CA 1
ATOM 734 C C . ASN A 1 92 ? 10.389 -2.802 -0.809 1.00 97.38 92 ASN A C 1
ATOM 736 O O . ASN A 1 92 ? 10.224 -1.584 -0.865 1.00 97.38 92 ASN A O 1
ATOM 740 N N . ARG A 1 93 ? 11.414 -3.353 -0.146 1.00 95.75 93 ARG A N 1
ATOM 741 C CA . ARG A 1 93 ? 12.440 -2.571 0.579 1.00 95.75 93 ARG A CA 1
ATOM 742 C C . ARG A 1 93 ? 13.858 -2.774 0.042 1.00 95.75 93 ARG A C 1
ATOM 744 O O . ARG A 1 93 ? 14.829 -2.654 0.788 1.00 95.75 93 ARG A O 1
ATOM 751 N N . TYR A 1 94 ? 13.992 -3.110 -1.241 1.00 96.81 94 TYR A N 1
ATOM 752 C CA . TYR A 1 94 ? 15.304 -3.268 -1.868 1.00 96.81 94 TYR A CA 1
ATOM 753 C C . TYR A 1 94 ? 16.055 -1.920 -1.947 1.00 96.81 94 TYR A C 1
ATOM 755 O O . TYR A 1 94 ? 15.424 -0.860 -2.026 1.00 96.81 94 TYR A O 1
ATOM 763 N N . PRO A 1 95 ? 17.403 -1.918 -1.929 1.00 97.62 95 PRO A N 1
ATOM 764 C CA . PRO A 1 95 ? 18.183 -0.684 -2.001 1.00 97.62 95 PRO A CA 1
ATOM 765 C C . PRO A 1 95 ? 17.867 0.132 -3.261 1.00 97.62 95 PRO A C 1
ATOM 767 O O . PRO A 1 95 ? 17.950 -0.382 -4.374 1.00 97.62 95 PRO A O 1
ATOM 770 N N . GLY A 1 96 ? 17.523 1.409 -3.082 1.00 96.38 96 GLY A N 1
ATOM 771 C CA . GLY A 1 96 ? 17.172 2.315 -4.182 1.00 96.38 96 GLY A CA 1
ATOM 772 C C . GLY A 1 96 ? 15.717 2.230 -4.657 1.00 96.38 96 GLY A C 1
ATOM 773 O O . GLY A 1 96 ? 15.385 2.861 -5.654 1.00 96.38 96 GLY A O 1
ATOM 774 N N . ALA A 1 97 ? 14.845 1.480 -3.971 1.00 97.88 97 ALA A N 1
ATOM 775 C CA . ALA A 1 97 ? 13.414 1.470 -4.272 1.00 97.88 97 ALA A CA 1
ATOM 776 C C . ALA A 1 97 ? 12.800 2.876 -4.127 1.00 97.88 97 ALA A C 1
ATOM 778 O O . ALA A 1 97 ? 12.957 3.527 -3.091 1.00 97.88 97 ALA A O 1
ATOM 779 N N . GLN A 1 98 ? 12.089 3.324 -5.161 1.00 97.94 98 GLN A N 1
ATOM 780 C CA . GLN A 1 98 ? 11.533 4.672 -5.301 1.00 97.94 98 GLN A CA 1
ATOM 781 C C . GLN A 1 98 ? 10.289 4.616 -6.198 1.00 97.94 98 GLN A C 1
ATOM 783 O O . GLN A 1 98 ? 10.184 3.715 -7.034 1.00 97.94 98 GLN A O 1
ATOM 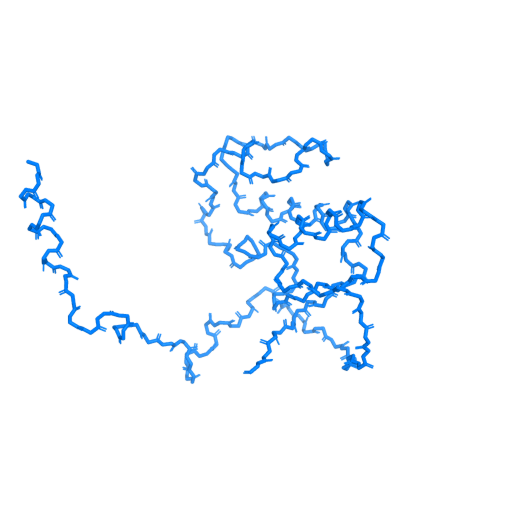788 N N . CYS A 1 99 ? 9.350 5.552 -6.046 1.00 97.31 99 CYS A N 1
ATOM 789 C CA . CYS A 1 99 ? 8.283 5.716 -7.034 1.00 97.31 99 CYS A CA 1
ATOM 790 C C . CYS A 1 99 ? 8.817 6.352 -8.328 1.00 97.31 99 CYS A C 1
ATOM 792 O O . CYS A 1 99 ? 9.764 7.134 -8.315 1.00 97.31 99 CYS A O 1
ATOM 794 N N . ASP A 1 100 ? 8.203 6.012 -9.459 1.00 97.81 100 ASP A N 1
ATOM 795 C CA . ASP A 1 100 ? 8.527 6.550 -10.788 1.00 97.81 100 ASP A CA 1
ATOM 796 C C . ASP A 1 100 ? 7.610 7.715 -11.209 1.00 97.81 100 ASP A C 1
ATOM 798 O O . ASP A 1 100 ? 7.874 8.407 -12.195 1.00 97.81 100 ASP A O 1
ATOM 802 N N . ILE A 1 101 ? 6.551 7.955 -10.438 1.00 97.88 101 ILE A N 1
ATOM 803 C CA . ILE A 1 101 ? 5.639 9.088 -10.556 1.00 97.88 101 ILE A CA 1
ATOM 804 C C . ILE A 1 101 ? 6.012 10.142 -9.511 1.00 97.88 101 ILE A C 1
ATOM 806 O O . ILE A 1 101 ? 6.439 9.813 -8.406 1.00 97.88 101 ILE A O 1
ATOM 810 N N . GLU A 1 102 ? 5.849 11.419 -9.859 1.00 98.38 102 GLU A N 1
ATOM 811 C CA . GLU A 1 102 ? 6.107 12.529 -8.940 1.00 98.38 102 GLU A CA 1
ATOM 812 C C . GLU A 1 102 ? 5.287 12.400 -7.645 1.00 98.38 102 GLU A C 1
ATOM 814 O O . GLU A 1 102 ? 4.079 12.162 -7.668 1.00 98.38 102 GLU A O 1
ATOM 819 N N . SER A 1 103 ? 5.941 12.584 -6.500 1.00 98.38 103 SER A N 1
ATOM 820 C CA . SER A 1 103 ? 5.381 12.301 -5.178 1.00 98.38 103 SER A CA 1
ATOM 821 C C . SER A 1 103 ? 4.097 13.069 -4.887 1.00 98.38 103 SER A C 1
ATOM 823 O O . SER A 1 103 ? 3.166 12.495 -4.330 1.00 98.38 103 SER A O 1
ATOM 825 N N . TYR A 1 104 ? 4.008 14.331 -5.319 1.00 97.75 104 TYR A N 1
ATOM 826 C CA . TYR A 1 104 ? 2.834 15.190 -5.112 1.00 97.75 104 TYR A CA 1
ATOM 827 C C . TYR A 1 104 ? 1.560 14.689 -5.805 1.00 97.75 104 TYR A C 1
ATOM 829 O O . TYR A 1 104 ? 0.467 15.100 -5.432 1.00 97.75 104 TYR A O 1
ATOM 837 N N . ILE A 1 105 ? 1.694 13.832 -6.821 1.00 97.56 105 ILE A N 1
ATOM 838 C CA . ILE A 1 105 ? 0.558 13.240 -7.541 1.00 97.56 105 ILE A CA 1
ATOM 839 C C . ILE A 1 105 ? 0.408 11.739 -7.268 1.00 97.56 105 ILE A C 1
ATOM 841 O O . ILE A 1 105 ? -0.639 11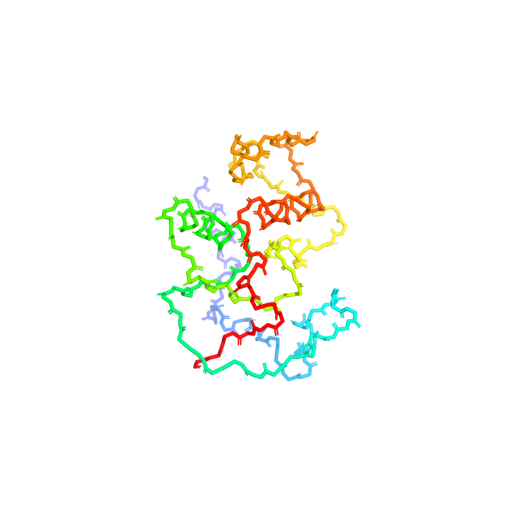.171 -7.565 1.00 97.56 105 ILE A O 1
ATOM 845 N N . TYR A 1 106 ? 1.446 11.091 -6.730 1.00 98.44 106 TYR A N 1
ATOM 846 C CA . TYR A 1 106 ? 1.438 9.665 -6.415 1.00 98.44 106 TYR A CA 1
ATOM 847 C C . TYR A 1 106 ? 0.953 9.368 -4.991 1.00 98.44 106 TYR A C 1
ATOM 849 O O . TYR A 1 106 ? 0.192 8.423 -4.787 1.00 98.44 106 TYR A O 1
ATOM 857 N N . LEU A 1 107 ? 1.401 10.151 -4.003 1.00 98.56 107 LEU A N 1
ATOM 858 C CA . LEU A 1 107 ? 1.028 9.960 -2.602 1.00 98.56 107 LEU A CA 1
ATOM 859 C C . LEU A 1 107 ? -0.410 10.462 -2.385 1.00 98.56 107 LEU A C 1
ATOM 861 O O . LEU A 1 107 ? -0.692 11.629 -2.661 1.00 98.56 107 LEU A O 1
ATOM 865 N N . PRO A 1 108 ? -1.336 9.608 -1.922 1.00 98.38 108 PRO A N 1
ATOM 866 C CA . PRO A 1 108 ? -2.736 9.989 -1.787 1.00 98.38 108 PRO A CA 1
ATOM 867 C C . PRO A 1 108 ? -2.982 10.742 -0.480 1.00 98.38 108 PRO A C 1
ATOM 869 O O . PRO A 1 108 ? -2.397 10.379 0.526 1.00 98.38 108 PRO A O 1
ATOM 872 N N . LEU A 1 109 ? -3.933 11.680 -0.459 1.00 98.38 109 LEU A N 1
ATOM 873 C CA . LEU A 1 109 ? -4.398 12.367 0.763 1.00 98.38 109 LEU A CA 1
ATOM 874 C C . LEU A 1 109 ? -3.357 13.310 1.410 1.00 98.38 109 LEU A C 1
ATOM 876 O O . LEU A 1 109 ? -3.324 13.496 2.629 1.00 98.38 109 LEU A O 1
ATOM 880 N N . LEU A 1 110 ? -2.467 13.897 0.600 1.00 98.44 110 LEU A N 1
ATOM 881 C CA . LEU A 1 110 ? -1.421 14.809 1.084 1.00 98.44 110 LEU A CA 1
ATOM 882 C C . LEU A 1 110 ? -1.989 16.046 1.787 1.00 98.44 110 LEU A C 1
ATOM 884 O O . LEU A 1 110 ? -1.439 16.462 2.807 1.00 98.44 110 LEU A O 1
ATOM 888 N N . GLU A 1 111 ? -3.069 16.624 1.253 1.00 98.06 111 GLU A N 1
ATOM 889 C CA . GLU A 1 111 ? -3.705 17.817 1.817 1.00 98.06 111 GLU A CA 1
ATOM 890 C C . GLU A 1 111 ? -4.403 17.490 3.140 1.00 98.06 111 GLU A C 1
ATOM 892 O O . GLU A 1 111 ? -4.173 18.176 4.134 1.00 98.06 111 GLU A O 1
ATOM 897 N N . GLU A 1 112 ? -5.175 16.401 3.181 1.00 97.88 112 GLU A N 1
ATOM 898 C CA . GLU A 1 112 ? -5.898 15.951 4.373 1.00 97.88 112 GLU A CA 1
ATOM 899 C C . GLU A 1 112 ? -4.949 15.622 5.537 1.00 97.88 112 GLU A C 1
ATOM 901 O O . GLU A 1 112 ? -5.209 15.984 6.686 1.00 97.88 112 GLU A O 1
ATOM 906 N N . VAL A 1 113 ? -3.805 14.996 5.243 1.00 96.81 113 VAL A N 1
ATOM 907 C CA . VAL A 1 113 ? -2.799 14.632 6.258 1.00 96.81 113 VAL A CA 1
ATOM 908 C C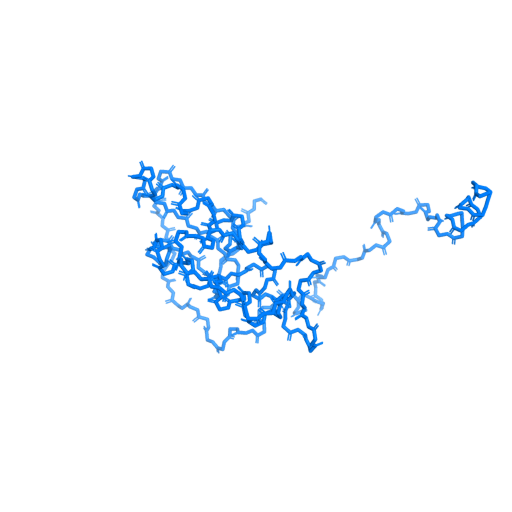 . VAL A 1 113 ? -1.790 15.758 6.523 1.00 96.81 113 VAL A C 1
ATOM 910 O O . VAL A 1 113 ? -1.008 15.681 7.473 1.00 96.81 113 VAL A O 1
ATOM 913 N N . GLY A 1 114 ? -1.802 16.828 5.723 1.00 97.44 114 GLY A N 1
ATOM 914 C CA . GLY A 1 114 ? -0.872 17.950 5.855 1.00 97.44 114 GLY A CA 1
ATOM 915 C C . GLY A 1 114 ? 0.592 17.542 5.656 1.00 97.44 114 GLY A C 1
ATOM 916 O O . GLY A 1 114 ? 1.480 18.054 6.341 1.00 97.44 114 GLY A O 1
ATOM 917 N N . TYR A 1 115 ? 0.851 16.588 4.757 1.00 98.31 115 TYR A N 1
ATOM 918 C CA . TYR A 1 115 ? 2.191 16.058 4.505 1.00 98.31 115 TYR A CA 1
ATOM 919 C C . TYR A 1 115 ? 2.819 16.675 3.255 1.00 98.31 115 TYR A C 1
ATOM 921 O O . TYR A 1 115 ? 2.174 16.820 2.220 1.00 98.31 115 TYR A O 1
ATOM 929 N N . ILE A 1 116 ? 4.110 16.998 3.341 1.00 98.38 116 ILE A N 1
ATOM 930 C CA . ILE A 1 116 ? 4.907 17.489 2.216 1.00 98.38 116 ILE A CA 1
ATOM 931 C C . ILE A 1 116 ? 5.994 16.447 1.935 1.00 98.38 116 ILE A C 1
ATOM 933 O O . ILE A 1 116 ? 6.856 16.253 2.799 1.00 98.38 116 ILE A O 1
ATOM 937 N N . PRO A 1 117 ? 5.977 15.798 0.756 1.00 98.06 117 PRO A N 1
ATOM 938 C CA . PRO A 1 117 ? 7.026 14.868 0.358 1.00 98.06 117 PRO A CA 1
ATOM 939 C C . PRO A 1 117 ? 8.406 15.534 0.340 1.00 98.06 117 PRO A C 1
ATOM 941 O O . PRO A 1 117 ? 8.545 16.693 -0.061 1.00 98.06 117 PRO A O 1
ATOM 944 N N . GLN A 1 1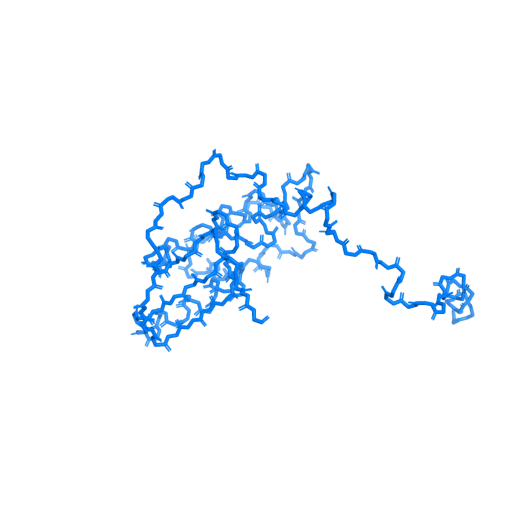18 ? 9.423 14.797 0.782 1.00 97.56 118 GLN A N 1
ATOM 945 C CA . GLN A 1 118 ? 10.805 15.264 0.932 1.00 97.56 118 GLN A CA 1
ATOM 946 C C . GLN A 1 118 ? 11.509 15.440 -0.413 1.00 97.56 118 GLN A C 1
ATOM 948 O O . GLN A 1 118 ? 12.362 16.315 -0.565 1.00 97.56 118 GLN A O 1
ATOM 953 N N . GLU A 1 119 ? 11.147 14.610 -1.389 1.00 96.88 119 GLU A N 1
ATOM 954 C CA . GLU A 1 119 ? 11.737 14.590 -2.721 1.00 96.88 119 GLU A CA 1
ATOM 955 C C . GLU A 1 119 ? 10.660 14.608 -3.805 1.00 96.88 119 GLU A C 1
ATOM 957 O O . GLU A 1 119 ? 9.509 14.238 -3.577 1.00 96.88 119 GLU A O 1
ATOM 962 N N . LYS A 1 120 ? 11.051 15.003 -5.025 1.00 98.00 120 LYS A N 1
ATOM 963 C CA . LYS A 1 120 ? 10.160 14.952 -6.193 1.00 98.00 120 LYS A CA 1
ATOM 964 C C . LYS A 1 120 ? 9.694 13.524 -6.500 1.00 98.00 120 LYS A C 1
ATOM 966 O O . LYS A 1 120 ? 8.599 13.355 -7.021 1.00 98.00 120 LYS A O 1
ATOM 971 N N . TYR A 1 121 ? 10.527 12.531 -6.199 1.00 98.50 121 TYR A N 1
ATOM 972 C CA . TYR A 1 121 ? 10.214 11.110 -6.308 1.00 98.50 121 TYR A CA 1
ATOM 973 C C . TYR A 1 121 ? 10.569 10.457 -4.971 1.00 98.50 121 TYR A C 1
ATOM 975 O O . TYR A 1 121 ? 11.726 10.469 -4.560 1.00 98.50 121 TYR A O 1
ATOM 983 N N . SER A 1 122 ? 9.585 9.931 -4.258 1.00 98.25 122 SER A N 1
ATOM 984 C CA . SER A 1 122 ? 9.753 9.459 -2.887 1.00 98.25 122 SER A CA 1
ATOM 985 C C . SER A 1 122 ? 10.384 8.075 -2.851 1.00 98.25 122 SER A C 1
ATOM 987 O O . SER A 1 122 ? 9.995 7.170 -3.594 1.00 98.25 122 SER A O 1
ATOM 989 N N . TYR A 1 123 ? 11.359 7.888 -1.963 1.00 98.50 123 TYR A N 1
ATOM 990 C CA . TYR A 1 123 ? 11.931 6.568 -1.704 1.00 98.50 123 TYR A CA 1
ATOM 991 C C . TYR A 1 123 ? 10.928 5.680 -0.969 1.00 98.50 123 TYR A C 1
ATOM 993 O O . TYR A 1 123 ? 10.140 6.157 -0.155 1.00 98.50 123 TYR A O 1
ATOM 1001 N N . ALA A 1 124 ? 11.019 4.365 -1.174 1.00 98.12 124 ALA A N 1
ATOM 1002 C CA . ALA A 1 124 ? 10.103 3.387 -0.587 1.00 98.12 124 ALA A CA 1
ATOM 1003 C C . ALA A 1 124 ? 9.944 3.530 0.935 1.00 98.12 124 ALA A C 1
ATOM 1005 O O . ALA A 1 124 ? 8.848 3.349 1.453 1.00 98.12 124 ALA A O 1
ATOM 1006 N N . ARG A 1 125 ? 11.013 3.913 1.652 1.00 97.62 125 ARG A N 1
ATOM 1007 C CA . ARG A 1 125 ? 10.956 4.163 3.101 1.00 97.62 125 ARG A CA 1
ATOM 1008 C C . ARG A 1 125 ? 10.007 5.310 3.457 1.00 97.62 125 ARG A C 1
ATOM 1010 O O . ARG A 1 125 ? 9.200 5.149 4.361 1.00 97.62 125 ARG A O 1
ATOM 1017 N N . GLU A 1 126 ? 10.084 6.431 2.741 1.00 98.44 126 GLU A N 1
ATOM 1018 C CA . GLU A 1 126 ? 9.187 7.572 2.950 1.00 98.44 126 GLU A CA 1
ATOM 1019 C C . GLU A 1 126 ? 7.736 7.178 2.662 1.00 98.44 126 GLU A C 1
ATOM 1021 O O . GLU A 1 126 ? 6.840 7.495 3.437 1.00 98.44 126 GLU A O 1
ATOM 1026 N N . ILE A 1 127 ? 7.512 6.430 1.579 1.00 98.62 127 ILE A N 1
ATOM 1027 C CA . ILE A 1 127 ? 6.175 5.994 1.168 1.00 98.62 127 ILE A CA 1
ATOM 1028 C C . ILE A 1 127 ? 5.574 5.004 2.180 1.00 98.62 127 ILE A C 1
ATOM 1030 O O . ILE A 1 127 ? 4.382 5.073 2.492 1.00 98.62 127 ILE A O 1
ATOM 1034 N N . LEU A 1 128 ? 6.390 4.104 2.736 1.00 98.62 128 LEU A N 1
ATOM 1035 C CA . LEU A 1 128 ? 5.982 3.199 3.809 1.00 98.62 128 LEU A CA 1
ATOM 1036 C C . LEU A 1 128 ? 5.623 3.970 5.085 1.00 98.62 128 LEU A C 1
ATOM 1038 O O . LEU A 1 128 ? 4.549 3.763 5.647 1.00 98.62 128 LEU A O 1
ATOM 1042 N N . ASP A 1 129 ? 6.475 4.903 5.510 1.00 98.56 129 ASP A N 1
ATOM 1043 C CA . ASP A 1 129 ? 6.198 5.745 6.677 1.00 98.56 129 ASP A CA 1
ATOM 1044 C C . ASP A 1 129 ? 4.950 6.613 6.459 1.00 98.56 129 ASP A C 1
ATOM 1046 O O . ASP A 1 129 ? 4.166 6.825 7.382 1.00 98.56 129 ASP A O 1
ATOM 1050 N N . TYR A 1 130 ? 4.710 7.068 5.230 1.00 98.69 130 TYR A N 1
ATOM 1051 C CA . TYR A 1 130 ? 3.486 7.770 4.868 1.00 98.69 130 TYR A CA 1
ATOM 1052 C C . TYR A 1 130 ? 2.246 6.868 4.918 1.00 98.69 130 TYR A C 1
ATOM 1054 O O . TYR A 1 130 ? 1.206 7.279 5.424 1.00 98.69 130 TYR A O 1
ATOM 1062 N N . SER A 1 131 ? 2.358 5.614 4.477 1.00 98.75 131 SER A N 1
ATOM 1063 C CA . SER A 1 131 ? 1.268 4.632 4.565 1.00 98.75 131 SER A CA 1
ATOM 1064 C C . SER A 1 131 ? 0.820 4.403 6.014 1.00 98.75 131 SER A C 1
ATOM 1066 O O . SER A 1 131 ? -0.378 4.357 6.290 1.00 98.75 131 SER A O 1
ATOM 1068 N N . ARG A 1 132 ? 1.772 4.345 6.952 1.00 98.69 132 ARG A N 1
ATOM 1069 C CA . ARG A 1 132 ? 1.498 4.266 8.398 1.00 98.69 132 ARG A CA 1
ATOM 1070 C C . ARG A 1 132 ? 0.792 5.513 8.915 1.00 98.69 132 ARG A C 1
ATOM 1072 O O . ARG A 1 132 ? -0.215 5.399 9.605 1.00 98.69 132 ARG A O 1
ATOM 1079 N N . ARG A 1 133 ? 1.257 6.702 8.506 1.00 98.62 133 ARG A N 1
ATOM 1080 C CA . ARG A 1 133 ? 0.607 7.981 8.846 1.00 98.62 133 ARG A CA 1
ATOM 1081 C C . ARG A 1 133 ? -0.846 8.029 8.381 1.00 98.62 133 ARG A C 1
ATOM 1083 O O . ARG A 1 133 ? -1.683 8.517 9.129 1.00 98.62 133 ARG A O 1
ATOM 1090 N N . LEU A 1 134 ? -1.161 7.511 7.190 1.00 98.69 134 LEU A N 1
ATOM 1091 C CA . LEU A 1 134 ? -2.550 7.382 6.730 1.00 98.69 134 LEU A CA 1
ATOM 1092 C C . LEU A 1 134 ? -3.353 6.449 7.646 1.00 98.69 134 LEU A C 1
ATOM 1094 O O . LEU A 1 134 ? -4.457 6.796 8.063 1.00 98.69 134 LEU A O 1
ATOM 1098 N N . GLY A 1 135 ? -2.788 5.285 7.983 1.00 98.62 135 GLY A N 1
ATOM 1099 C CA . GLY A 1 135 ? -3.417 4.321 8.886 1.00 98.62 135 GLY A CA 1
ATOM 1100 C C . GLY A 1 135 ? -3.735 4.911 10.264 1.00 98.62 135 GLY A C 1
ATOM 1101 O O . GLY A 1 135 ? -4.826 4.691 10.789 1.00 98.62 135 GLY A O 1
ATOM 1102 N N . GLU A 1 136 ? -2.819 5.699 10.825 1.00 98.56 136 GLU A N 1
ATOM 1103 C CA . GLU A 1 136 ? -3.006 6.419 12.090 1.00 98.56 136 GLU A CA 1
ATOM 1104 C C . GLU A 1 136 ? -4.042 7.543 11.963 1.00 98.56 136 GLU A C 1
ATOM 1106 O O . GLU A 1 136 ? -4.998 7.586 12.737 1.00 98.56 136 GLU A O 1
ATOM 1111 N N . HIS A 1 137 ? -3.888 8.426 10.968 1.00 98.56 137 HIS A N 1
ATOM 1112 C CA . HIS A 1 137 ? -4.745 9.601 10.767 1.00 98.56 137 HIS A CA 1
ATOM 1113 C C . HIS A 1 137 ? -6.227 9.223 10.653 1.00 98.56 137 HIS A C 1
ATOM 1115 O O . HIS A 1 137 ? -7.087 9.891 11.222 1.00 98.56 137 HIS A O 1
ATOM 1121 N N . TYR A 1 138 ? -6.520 8.118 9.965 1.00 98.44 138 TYR A N 1
ATOM 1122 C CA . TYR A 1 138 ? -7.882 7.642 9.735 1.00 98.44 138 TYR A CA 1
ATOM 1123 C C . TYR A 1 138 ? -8.341 6.542 10.706 1.00 98.44 138 TYR A C 1
ATOM 1125 O O . TYR A 1 138 ? -9.419 5.979 10.513 1.00 98.44 138 TYR A O 1
ATOM 1133 N N . ARG A 1 139 ? -7.574 6.231 11.764 1.00 98.38 139 ARG A N 1
ATOM 1134 C CA . ARG A 1 139 ? -7.898 5.168 12.744 1.00 98.38 139 ARG A CA 1
ATOM 1135 C C . ARG A 1 139 ? -8.172 3.806 12.082 1.00 98.38 139 ARG A C 1
ATOM 1137 O O . ARG A 1 139 ? -9.141 3.105 12.385 1.00 98.38 139 ARG A O 1
ATOM 1144 N N . LEU A 1 140 ? -7.347 3.442 11.105 1.00 98.44 140 LEU A N 1
ATOM 1145 C CA . LEU A 1 140 ? -7.486 2.180 10.370 1.00 98.44 140 LEU A CA 1
ATOM 1146 C C . LEU A 1 140 ? -6.822 1.010 11.099 1.00 98.44 140 LEU A C 1
ATOM 1148 O O . LEU A 1 140 ? -7.202 -0.137 10.880 1.00 98.44 140 LEU A O 1
ATOM 1152 N N . TYR A 1 141 ? -5.890 1.297 12.011 1.00 98.44 141 TYR A N 1
ATOM 1153 C CA . TYR A 1 141 ? -5.297 0.288 12.889 1.00 98.44 141 TYR A CA 1
ATOM 1154 C C . TYR A 1 141 ? -6.316 -0.370 13.838 1.00 98.44 141 TYR A C 1
ATOM 1156 O O . TYR A 1 141 ? -6.110 -1.509 14.242 1.00 98.44 141 TYR A O 1
ATOM 1164 N N . ASP A 1 142 ? -7.437 0.290 14.142 1.00 95.12 142 ASP A N 1
ATOM 1165 C CA . ASP A 1 142 ? -8.446 -0.217 15.086 1.00 95.12 142 ASP A CA 1
ATOM 1166 C C . ASP A 1 142 ? -9.193 -1.462 14.569 1.00 95.12 142 ASP A C 1
ATOM 1168 O O . ASP A 1 142 ? -9.708 -2.250 15.359 1.00 95.12 142 ASP A O 1
ATOM 1172 N N . GLY A 1 143 ? -9.265 -1.641 13.244 1.00 93.31 143 GLY A N 1
ATOM 1173 C CA . GLY A 1 143 ? -10.046 -2.701 12.592 1.00 93.31 143 GLY A CA 1
ATOM 1174 C C . GLY A 1 143 ? -9.240 -3.593 11.649 1.00 93.31 143 GLY A C 1
ATOM 1175 O O . GLY A 1 143 ? -9.824 -4.386 10.914 1.00 93.31 143 GLY A O 1
ATOM 1176 N N . VAL A 1 144 ? -7.912 -3.461 11.610 1.00 97.62 144 VAL A N 1
ATOM 1177 C CA . VAL A 1 144 ? -7.068 -4.209 10.670 1.00 97.62 144 VAL A CA 1
ATOM 1178 C C . VAL A 1 144 ? -6.652 -5.579 11.211 1.00 97.62 144 VAL A C 1
ATOM 1180 O O . VAL A 1 144 ? -6.297 -5.746 12.375 1.00 97.62 144 VAL A O 1
ATOM 1183 N N . MET A 1 145 ? -6.638 -6.567 10.324 1.00 97.44 145 MET A N 1
ATOM 1184 C CA . MET A 1 145 ? -6.088 -7.899 10.526 1.00 97.44 145 MET A CA 1
ATOM 1185 C C . MET A 1 145 ? -4.838 -8.074 9.662 1.00 97.44 145 MET A C 1
ATOM 1187 O O . MET A 1 145 ? -4.925 -8.519 8.519 1.00 97.44 145 MET A O 1
ATOM 1191 N N . PHE A 1 146 ? -3.676 -7.741 10.225 1.00 97.94 146 PHE A N 1
ATOM 1192 C CA . PHE A 1 146 ? -2.368 -8.041 9.628 1.00 97.94 146 PHE A CA 1
ATOM 1193 C C . PHE A 1 146 ? -2.013 -9.519 9.738 1.00 97.94 146 PHE A C 1
ATOM 1195 O O . PHE A 1 146 ? -2.596 -10.227 10.566 1.00 97.94 146 PHE A O 1
ATOM 1202 N N . GLN A 1 147 ? -1.010 -9.962 8.978 1.00 97.00 147 GLN A N 1
ATOM 1203 C CA . GLN A 1 147 ? -0.562 -11.357 8.948 1.00 97.00 147 GLN A CA 1
ATOM 1204 C C . GLN A 1 147 ? -1.720 -12.317 8.642 1.00 97.00 147 GLN A C 1
ATOM 1206 O O . GLN A 1 147 ? -1.903 -13.344 9.295 1.00 97.00 147 GLN A O 1
ATOM 1211 N N . THR A 1 148 ? -2.598 -11.941 7.711 1.00 96.38 148 THR A N 1
ATOM 1212 C CA . THR A 1 148 ? -3.756 -12.755 7.327 1.00 96.38 148 THR A CA 1
ATOM 1213 C C . THR A 1 148 ? -3.987 -12.696 5.831 1.00 96.38 148 THR A C 1
ATOM 1215 O O . THR A 1 148 ? -4.217 -11.640 5.249 1.00 96.38 148 THR A O 1
ATOM 1218 N N . GLU A 1 149 ? -3.938 -13.868 5.212 1.00 95.25 149 GLU A N 1
ATOM 1219 C CA . GLU A 1 149 ? -4.214 -14.063 3.797 1.00 95.25 149 GLU A CA 1
ATOM 1220 C C . GLU A 1 149 ? -5.645 -14.569 3.622 1.00 95.25 149 GLU A C 1
ATOM 1222 O O . GLU A 1 149 ? -6.068 -15.527 4.271 1.00 95.25 149 GLU A O 1
ATOM 1227 N N . VAL A 1 150 ? -6.404 -13.908 2.748 1.00 96.00 150 VAL A N 1
ATOM 1228 C CA . VAL A 1 150 ? -7.733 -14.381 2.354 1.00 96.00 150 VAL A CA 1
ATOM 1229 C C . VAL A 1 150 ? -7.553 -15.585 1.436 1.00 96.00 150 VAL A C 1
ATOM 1231 O O . VAL A 1 150 ? -6.837 -15.508 0.442 1.00 96.00 150 VAL A O 1
ATOM 1234 N N . THR A 1 151 ? -8.224 -16.686 1.761 1.00 92.69 151 THR A N 1
ATOM 1235 C CA . THR A 1 151 ? -8.263 -17.904 0.942 1.00 92.69 151 THR A CA 1
ATOM 1236 C C . THR A 1 151 ? -9.698 -18.149 0.476 1.00 92.69 151 THR A C 1
ATOM 1238 O O . THR A 1 151 ? -10.643 -17.732 1.151 1.00 92.69 151 THR A O 1
ATOM 1241 N N . GLY A 1 152 ? -9.870 -18.770 -0.692 1.00 76.06 152 GLY A N 1
ATOM 1242 C CA . GLY A 1 152 ? -11.170 -19.038 -1.314 1.00 76.06 152 GLY A CA 1
ATOM 1243 C C . GLY A 1 152 ? -11.116 -20.210 -2.277 1.00 76.06 152 GLY A C 1
ATOM 1244 O O . GLY A 1 152 ? -9.994 -20.549 -2.718 1.00 76.06 152 GLY A O 1
#

Secondary structure (DSSP, 8-state):
-HHHHHHHHHTT--TTGGGGS--S-GGGGGGGS-TT-SS----PPP----SEEEE-SSHHHHHHHHHHHHTT--SEEEE-SSSSS-THHHH---TT-B-SS-HHHHSTTHHHHT---SSSS-BHHHHHHHHHHHHHHTT-GGGEE-S-----